Protein AF-A0A093C043-F1 (afdb_monomer_lite)

InterPro domains:
  IPR001799 Ephrin receptor-binding domain [PF00812] (1-97)
  IPR001799 Ephrin receptor-binding domain [PR01347] (8-25)
  IPR001799 Ephrin receptor-binding domain [PR01347] (33-48)
  IPR001799 Ephrin receptor-binding domain [PR01347] (71-83)
  IPR001799 Ephrin receptor-binding domain [PR01347] (84-95)
  IPR001799 Ephrin receptor-binding domain [PS51551] (1-97)
  IPR008972 Cupredoxin [G3DSA:2.60.40.420] (1-97)
  IPR008972 Cupredoxin [SSF49503] (1-97)
  IPR031328 Ephrin [PTHR11304] (2-97)
  IPR034252 Ephrin-A ectodomain [cd10425] (1-97)

Structure (mmCIF, N/CA/C/O backbone):
data_AF-A0A093C043-F1
#
_entry.id   AF-A0A093C043-F1
#
loop_
_atom_site.group_PDB
_atom_site.id
_atom_site.type_symbol
_atom_site.label_atom_id
_atom_site.label_alt_id
_atom_site.label_comp_id
_atom_site.label_asym_id
_atom_site.label_entity_id
_atom_site.label_seq_id
_atom_site.pdbx_PDB_ins_code
_atom_site.Cartn_x
_atom_site.Cartn_y
_atom_site.Cartn_z
_atom_site.occupancy
_atom_site.B_iso_or_equiv
_atom_site.auth_seq_id
_atom_site.auth_comp_id
_atom_site.auth_asym_id
_atom_site.auth_atom_id
_atom_site.pdbx_PDB_model_num
ATOM 1 N N . ARG A 1 1 ? -2.092 -14.998 -6.006 1.00 80.69 1 ARG A N 1
ATOM 2 C CA . ARG A 1 1 ? -2.952 -14.465 -4.917 1.00 80.69 1 ARG A CA 1
ATOM 3 C C . ARG A 1 1 ? -3.910 -13.414 -5.467 1.00 80.69 1 ARG A C 1
ATOM 5 O O . ARG A 1 1 ? -5.101 -13.615 -5.353 1.00 80.69 1 ARG A O 1
ATOM 12 N N . PHE A 1 2 ? -3.419 -12.406 -6.189 1.00 89.56 2 PHE A N 1
ATOM 13 C CA . PHE A 1 2 ? -4.251 -11.343 -6.772 1.00 89.56 2 PHE A CA 1
ATOM 14 C C . PHE A 1 2 ? -5.243 -11.760 -7.880 1.00 89.56 2 PHE A C 1
ATOM 16 O O . PHE A 1 2 ? -6.224 -11.063 -8.083 1.00 89.56 2 PHE A O 1
ATOM 23 N N . HIS A 1 3 ? -5.058 -12.899 -8.565 1.00 86.06 3 HIS A N 1
ATOM 24 C CA . HIS A 1 3 ? -5.914 -13.303 -9.703 1.00 86.06 3 HIS A CA 1
ATOM 25 C C . HIS A 1 3 ? -7.416 -13.419 -9.402 1.00 86.06 3 HIS A C 1
ATOM 27 O O . HIS A 1 3 ? -8.217 -13.345 -10.326 1.00 86.06 3 HIS A O 1
ATOM 33 N N . ARG A 1 4 ? -7.794 -13.657 -8.141 1.00 88.50 4 ARG A N 1
ATOM 34 C CA . ARG A 1 4 ? -9.195 -13.818 -7.729 1.00 88.50 4 ARG A CA 1
ATOM 35 C C . ARG A 1 4 ? -9.835 -12.521 -7.225 1.00 88.50 4 ARG A C 1
ATOM 37 O O . ARG A 1 4 ? -11.046 -12.494 -7.059 1.00 88.50 4 ARG A O 1
ATOM 44 N N . GLY A 1 5 ? -9.046 -11.466 -7.004 1.00 89.50 5 GLY A N 1
ATOM 45 C CA . GLY A 1 5 ? -9.536 -10.182 -6.488 1.00 89.50 5 GLY A CA 1
ATOM 46 C C . GLY A 1 5 ? -9.980 -10.197 -5.018 1.00 89.50 5 GLY A C 1
ATOM 47 O O . GLY A 1 5 ? -10.558 -9.224 -4.557 1.00 89.50 5 GLY A O 1
ATOM 48 N N . ASP A 1 6 ? -9.708 -11.273 -4.278 1.00 92.00 6 ASP A N 1
ATOM 49 C CA . ASP A 1 6 ? -10.125 -11.497 -2.886 1.00 92.00 6 ASP A CA 1
ATOM 50 C C . ASP A 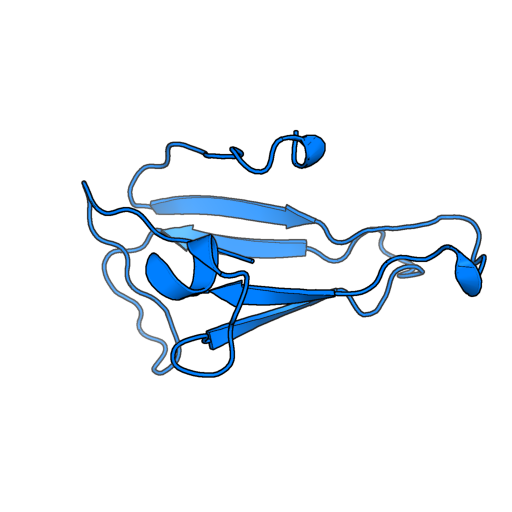1 6 ? -8.931 -11.514 -1.912 1.00 92.00 6 ASP A C 1
ATOM 52 O O . ASP A 1 6 ? -8.970 -12.156 -0.863 1.00 92.00 6 ASP A O 1
ATOM 56 N N . TYR A 1 7 ? -7.824 -10.851 -2.269 1.00 96.06 7 TYR A N 1
ATOM 57 C CA . TYR A 1 7 ? -6.627 -10.877 -1.435 1.00 96.06 7 TYR A CA 1
ATOM 58 C C . TYR A 1 7 ? -6.781 -9.972 -0.212 1.00 96.06 7 TYR A C 1
ATOM 60 O O . TYR A 1 7 ? -6.757 -8.748 -0.319 1.00 96.06 7 TYR A O 1
ATOM 68 N N . THR A 1 8 ? -6.867 -10.598 0.956 1.00 96.38 8 THR A N 1
ATOM 69 C CA . THR A 1 8 ? -6.942 -9.931 2.256 1.00 96.38 8 THR A CA 1
ATOM 70 C C . THR A 1 8 ? -5.818 -10.427 3.158 1.00 96.38 8 THR A C 1
ATOM 72 O O . THR A 1 8 ? -5.378 -11.576 3.059 1.00 96.38 8 THR A O 1
ATOM 75 N N . VAL A 1 9 ? -5.341 -9.550 4.037 1.00 96.75 9 VAL A N 1
ATOM 76 C CA . VAL A 1 9 ? -4.380 -9.876 5.093 1.00 96.75 9 VAL A CA 1
ATOM 77 C C . VAL A 1 9 ? -4.918 -9.362 6.423 1.00 96.75 9 VAL A C 1
ATOM 79 O O . VA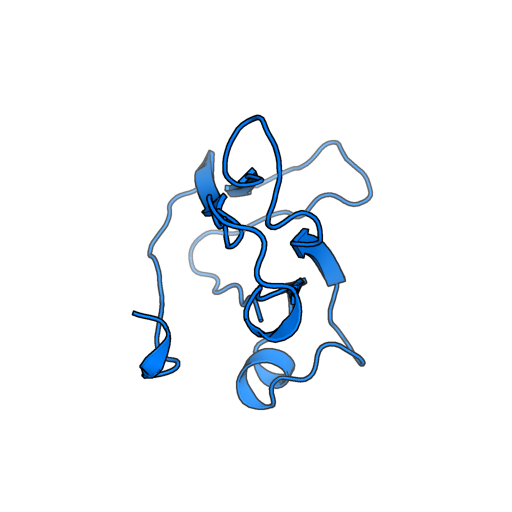L A 1 9 ? -5.421 -8.244 6.497 1.00 96.75 9 VAL A O 1
ATOM 82 N N . GLU A 1 10 ? -4.822 -10.180 7.466 1.00 97.50 10 GLU A N 1
ATOM 83 C CA . GLU A 1 10 ? -5.127 -9.763 8.834 1.00 97.50 10 GLU A CA 1
ATOM 84 C C . GLU A 1 10 ? -3.860 -9.203 9.481 1.00 97.50 10 GLU A C 1
ATOM 86 O O . GLU A 1 10 ? -2.790 -9.808 9.396 1.00 97.50 10 GLU A O 1
ATOM 91 N N . VAL A 1 11 ? -3.980 -8.035 10.109 1.00 97.75 11 VAL A N 1
ATOM 92 C CA . VAL A 1 11 ? -2.870 -7.307 10.734 1.00 97.75 11 VAL A CA 1
ATOM 93 C C . VAL A 1 11 ? -3.304 -6.735 12.077 1.00 97.75 11 VAL A C 1
ATOM 95 O O . VAL A 1 11 ? -4.485 -6.461 12.307 1.00 97.75 11 VAL A O 1
ATOM 98 N N . SER A 1 12 ? -2.338 -6.525 12.962 1.00 98.19 12 SER A N 1
ATOM 99 C CA . SER A 1 12 ? -2.518 -5.854 14.246 1.00 98.19 12 SER A CA 1
ATOM 100 C C . SER A 1 12 ? -1.983 -4.424 14.214 1.00 98.19 12 SER A C 1
ATOM 102 O O . SER A 1 12 ? -1.193 -4.028 13.356 1.00 98.19 12 SER A O 1
ATOM 104 N N . ILE A 1 13 ? -2.391 -3.619 15.195 1.00 98.06 13 ILE A N 1
ATOM 105 C CA . ILE A 1 13 ? -1.787 -2.302 15.398 1.00 98.06 13 ILE A CA 1
ATOM 106 C C . ILE A 1 13 ? -0.289 -2.463 15.689 1.00 98.06 13 ILE A C 1
ATOM 108 O O . ILE A 1 13 ? 0.106 -3.271 16.524 1.00 98.06 13 ILE A O 1
ATOM 112 N N . ASN A 1 14 ? 0.514 -1.612 15.054 1.00 96.75 14 ASN A N 1
ATOM 113 C CA . ASN A 1 14 ? 1.976 -1.587 14.991 1.00 96.75 14 ASN A CA 1
ATOM 114 C C . ASN A 1 14 ? 2.631 -2.608 14.057 1.00 96.75 14 ASN A C 1
ATOM 116 O O . ASN A 1 14 ? 3.854 -2.544 13.909 1.00 96.75 14 ASN A O 1
ATOM 120 N N . ASP A 1 15 ? 1.857 -3.460 13.383 1.00 98.31 15 ASP A N 1
ATOM 121 C CA . ASP A 1 15 ? 2.393 -4.297 12.312 1.00 98.31 15 ASP A CA 1
ATOM 122 C C . ASP A 1 15 ? 2.789 -3.454 11.094 1.00 98.31 15 ASP A C 1
ATOM 124 O O . ASP A 1 15 ? 2.410 -2.283 10.944 1.00 98.31 15 ASP A O 1
ATOM 128 N N . TYR A 1 16 ? 3.559 -4.089 10.213 1.00 97.94 16 TYR A N 1
ATOM 129 C CA . TYR A 1 16 ? 4.010 -3.526 8.952 1.00 97.94 16 TYR A CA 1
ATOM 130 C C . TYR A 1 16 ? 3.528 -4.383 7.784 1.00 97.94 16 TYR A C 1
ATOM 132 O O . TYR A 1 16 ? 3.678 -5.605 7.799 1.00 97.94 16 TYR A O 1
ATOM 140 N N . LEU A 1 17 ? 3.005 -3.728 6.749 1.00 97.94 17 LEU A N 1
ATOM 141 C CA . LEU A 1 17 ? 2.766 -4.322 5.439 1.00 97.94 17 LEU A CA 1
ATOM 142 C C . LEU A 1 17 ? 3.820 -3.802 4.463 1.00 97.94 17 LEU A C 1
ATOM 144 O O . LEU A 1 17 ? 3.828 -2.621 4.117 1.00 97.94 17 LEU A O 1
ATOM 148 N N . ASP A 1 18 ? 4.681 -4.706 4.004 1.00 97.88 18 ASP A N 1
ATOM 149 C CA . ASP A 1 18 ? 5.652 -4.436 2.949 1.00 97.88 18 ASP A CA 1
ATOM 150 C C . ASP A 1 18 ? 5.071 -4.843 1.588 1.00 97.88 18 ASP A C 1
ATOM 152 O O . ASP A 1 18 ? 4.755 -6.010 1.346 1.00 97.88 18 ASP A O 1
ATOM 156 N N . ILE A 1 19 ? 4.949 -3.873 0.684 1.00 97.62 19 ILE A N 1
ATOM 157 C CA . ILE A 1 19 ? 4.512 -4.058 -0.701 1.00 97.62 19 ILE A CA 1
ATOM 158 C C . ILE A 1 19 ? 5.729 -3.894 -1.605 1.00 97.62 19 ILE A C 1
ATOM 160 O O . ILE A 1 19 ? 6.344 -2.827 -1.662 1.00 97.62 19 ILE A O 1
ATOM 164 N N . TYR A 1 20 ? 6.060 -4.958 -2.330 1.00 97.81 20 TYR A N 1
ATOM 165 C CA . TYR A 1 20 ? 7.144 -4.972 -3.303 1.00 97.81 20 TYR A CA 1
ATOM 166 C C . TYR A 1 20 ? 6.589 -4.738 -4.705 1.00 97.81 20 TYR A C 1
ATOM 168 O O . TYR A 1 20 ? 5.668 -5.430 -5.138 1.00 97.81 20 TYR A O 1
ATOM 176 N N . CYS A 1 21 ? 7.156 -3.765 -5.411 1.00 97.50 21 CYS A N 1
ATOM 177 C CA . CYS A 1 21 ? 6.839 -3.506 -6.808 1.00 97.50 21 CYS A CA 1
ATOM 178 C C . CYS A 1 21 ? 7.376 -4.626 -7.720 1.00 97.50 21 CYS A C 1
ATOM 180 O O . CYS A 1 21 ? 8.383 -5.254 -7.375 1.00 97.50 21 CYS A O 1
ATOM 182 N N . PRO A 1 22 ? 6.776 -4.838 -8.907 1.00 96.44 22 PRO A N 1
ATOM 183 C CA . PRO A 1 22 ? 7.321 -5.722 -9.929 1.00 96.44 22 PRO A CA 1
ATOM 184 C C . PRO A 1 22 ? 8.764 -5.345 -10.263 1.00 96.44 22 PRO A C 1
ATOM 186 O O . PRO A 1 22 ? 9.082 -4.165 -10.432 1.00 96.44 22 PRO A O 1
ATOM 189 N N . HIS A 1 23 ? 9.628 -6.351 -10.352 1.00 95.69 23 HIS A N 1
ATOM 190 C CA . HIS A 1 23 ? 11.031 -6.186 -10.696 1.00 95.69 23 HIS A CA 1
ATOM 191 C C . HIS A 1 23 ? 11.444 -7.236 -11.718 1.00 95.69 23 HIS A C 1
ATOM 193 O O . HIS A 1 23 ? 11.057 -8.400 -11.605 1.00 95.69 23 HIS A O 1
ATOM 199 N N . TYR A 1 24 ? 12.213 -6.803 -12.710 1.00 93.81 24 TYR A N 1
ATOM 200 C CA . TYR A 1 24 ? 12.623 -7.619 -13.841 1.00 93.81 24 TYR A CA 1
ATOM 201 C C . TYR A 1 24 ? 14.130 -7.460 -14.034 1.00 93.81 24 TYR A C 1
ATOM 203 O O . TYR A 1 24 ? 14.627 -6.340 -14.128 1.00 93.81 24 TYR A O 1
ATOM 211 N N . GLU A 1 25 ? 14.844 -8.584 -14.093 1.00 87.25 25 GLU A N 1
ATOM 212 C CA . GLU A 1 25 ? 16.298 -8.609 -14.308 1.00 87.25 25 GLU A CA 1
ATOM 213 C C . GLU A 1 25 ? 16.660 -8.222 -15.749 1.00 87.25 25 GLU A C 1
ATOM 215 O O . GLU A 1 25 ? 17.652 -7.537 -15.990 1.00 87.25 25 GLU A O 1
ATOM 220 N N . GLU A 1 26 ? 15.818 -8.617 -16.708 1.00 85.00 26 GLU A N 1
ATOM 221 C CA . GLU A 1 26 ? 15.966 -8.276 -18.118 1.00 85.00 26 GLU A CA 1
ATOM 222 C C . GLU A 1 26 ? 14.940 -7.204 -18.518 1.00 85.00 26 GLU A C 1
ATOM 224 O O . GLU A 1 26 ? 13.727 -7.454 -18.474 1.00 85.00 26 GLU A O 1
ATOM 229 N N . PRO A 1 27 ? 15.384 -6.005 -18.934 1.00 76.12 27 PRO A N 1
ATOM 230 C CA . PRO A 1 27 ? 14.478 -4.937 -19.316 1.00 76.12 27 PRO A CA 1
ATOM 231 C C . PRO A 1 27 ? 13.840 -5.254 -20.671 1.00 76.12 27 PRO A C 1
ATOM 233 O O . PRO A 1 27 ? 14.405 -4.988 -21.730 1.00 76.12 27 PRO A O 1
ATOM 236 N N . LEU A 1 28 ? 12.624 -5.798 -20.632 1.00 83.56 28 LEU A N 1
ATOM 237 C CA . LEU A 1 28 ? 11.742 -5.970 -21.788 1.00 83.56 28 LEU A CA 1
ATOM 238 C C . LEU A 1 28 ? 10.610 -4.930 -21.698 1.00 83.56 28 LEU A C 1
ATOM 240 O O . LEU A 1 28 ? 9.603 -5.199 -21.038 1.00 83.56 28 LEU A O 1
ATOM 244 N N . PRO A 1 29 ? 10.745 -3.732 -22.311 1.00 76.94 29 PRO A N 1
ATOM 245 C CA . PRO A 1 29 ? 9.888 -2.572 -22.038 1.00 76.94 29 PRO A CA 1
ATOM 246 C C . PRO A 1 29 ? 8.384 -2.837 -22.113 1.00 76.94 29 PRO A C 1
ATOM 248 O O . PRO A 1 29 ? 7.645 -2.345 -21.263 1.00 76.94 29 PRO A O 1
ATOM 251 N N . GLU A 1 30 ? 7.949 -3.650 -23.074 1.00 81.31 30 GLU A N 1
ATOM 252 C CA . GLU A 1 30 ? 6.534 -3.963 -23.315 1.00 81.31 30 GLU A CA 1
ATOM 253 C C . GLU A 1 30 ? 5.922 -4.939 -22.300 1.00 81.31 30 GLU A C 1
ATOM 255 O O . GLU A 1 30 ? 4.705 -5.090 -22.250 1.00 81.31 30 GLU A O 1
ATOM 260 N N . ARG A 1 31 ? 6.746 -5.615 -21.492 1.00 86.19 31 ARG A N 1
ATOM 261 C CA . ARG A 1 31 ? 6.305 -6.630 -20.518 1.00 86.19 31 ARG A CA 1
ATOM 262 C C . ARG A 1 31 ? 6.483 -6.198 -19.066 1.00 86.19 31 ARG A C 1
ATOM 264 O O . ARG A 1 31 ? 6.066 -6.919 -18.166 1.00 86.19 31 ARG A O 1
ATOM 271 N N . MET A 1 32 ? 7.118 -5.051 -18.836 1.00 93.12 32 MET A N 1
ATOM 272 C CA . MET A 1 32 ? 7.392 -4.560 -17.491 1.00 93.12 32 MET A CA 1
ATOM 273 C C . MET A 1 32 ? 6.185 -3.817 -16.926 1.00 93.12 32 MET A C 1
ATOM 275 O O . MET A 1 32 ? 5.870 -2.698 -17.345 1.00 93.12 32 MET A O 1
ATOM 279 N N . GLU A 1 33 ? 5.544 -4.433 -15.941 1.00 94.50 33 GLU A N 1
ATOM 280 C CA . GLU A 1 33 ? 4.398 -3.859 -15.250 1.00 94.50 33 GLU A CA 1
ATOM 281 C C . GLU A 1 33 ? 4.792 -2.616 -14.446 1.00 94.50 33 GLU A C 1
ATOM 283 O O . GLU A 1 33 ? 5.842 -2.554 -13.800 1.00 94.50 33 GLU A O 1
ATOM 288 N N . ARG A 1 34 ? 3.921 -1.606 -14.497 1.00 95.50 34 ARG A N 1
ATOM 289 C CA . ARG A 1 34 ? 4.020 -0.365 -13.726 1.00 95.50 34 ARG A CA 1
ATOM 290 C C . ARG A 1 34 ? 2.631 0.001 -13.239 1.00 95.50 34 ARG A C 1
ATOM 292 O O . ARG A 1 34 ? 1.674 -0.085 -14.005 1.00 95.50 34 ARG A O 1
ATOM 299 N N . TYR A 1 35 ? 2.529 0.435 -11.992 1.00 96.94 35 TYR A N 1
ATOM 300 C CA . TYR A 1 35 ? 1.259 0.865 -11.413 1.00 96.94 35 TYR A CA 1
ATOM 301 C C . TYR A 1 35 ? 1.464 1.922 -10.331 1.00 96.94 35 TYR A C 1
ATOM 303 O O . TYR A 1 35 ? 2.560 2.102 -9.793 1.00 96.94 35 TYR A O 1
ATOM 311 N N . VAL A 1 36 ? 0.384 2.629 -10.016 1.00 98.00 36 VAL A N 1
ATOM 312 C CA . VAL A 1 36 ? 0.299 3.547 -8.880 1.00 98.00 36 VAL A CA 1
ATOM 313 C C . VAL A 1 36 ? -0.633 2.907 -7.864 1.00 98.00 36 VAL A C 1
ATOM 315 O O . VAL A 1 36 ? -1.734 2.512 -8.223 1.00 98.00 36 VAL A O 1
ATOM 318 N N . LEU A 1 37 ? -0.174 2.788 -6.622 1.00 97.81 37 LEU A N 1
ATOM 319 C CA . LEU A 1 37 ? -0.945 2.212 -5.528 1.00 97.81 37 LEU A CA 1
ATOM 320 C C . LEU A 1 37 ? -1.811 3.298 -4.892 1.00 97.81 37 LEU A C 1
ATOM 322 O O . LEU A 1 37 ? -1.285 4.334 -4.453 1.00 97.81 37 LEU A O 1
ATOM 326 N N . TYR A 1 38 ? -3.109 3.039 -4.781 1.00 97.62 38 TYR A N 1
ATOM 327 C CA . TYR A 1 38 ? -4.055 3.930 -4.122 1.00 97.62 38 TYR A CA 1
ATOM 328 C C . TYR A 1 38 ? -4.675 3.258 -2.906 1.00 97.62 38 TYR A C 1
ATOM 330 O O . TYR A 1 38 ? -5.012 2.082 -2.932 1.00 9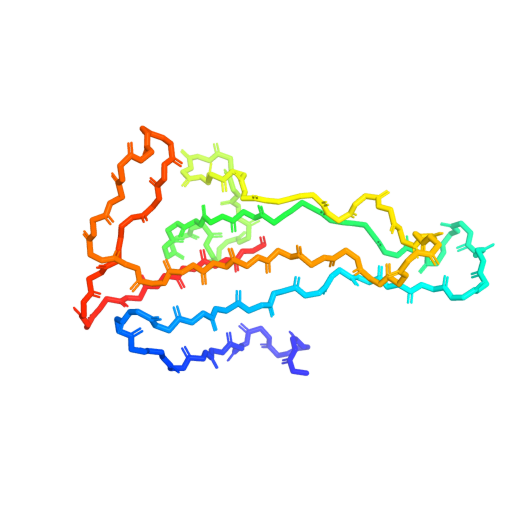7.62 38 TYR A O 1
ATOM 338 N N . MET A 1 39 ? -4.875 4.033 -1.847 1.00 97.06 39 MET A N 1
ATOM 339 C CA . MET A 1 39 ? -5.766 3.663 -0.755 1.00 97.06 39 MET A CA 1
ATOM 340 C C . MET A 1 39 ? -7.136 4.270 -1.033 1.00 97.06 39 MET A C 1
ATOM 342 O O . MET A 1 39 ? -7.235 5.474 -1.285 1.00 97.06 39 MET A O 1
ATOM 346 N N . VAL A 1 40 ? -8.177 3.445 -1.006 1.00 97.06 40 VAL A N 1
ATOM 347 C CA . VAL A 1 40 ? -9.552 3.814 -1.369 1.00 97.06 40 VAL A CA 1
ATOM 348 C C . VAL A 1 40 ? -10.534 3.387 -0.278 1.00 97.06 40 VAL A C 1
ATOM 350 O O . VAL A 1 40 ? -10.199 2.640 0.642 1.00 97.06 40 VAL A O 1
ATOM 353 N N . ASN A 1 41 ? -11.769 3.878 -0.363 1.00 95.56 41 ASN A N 1
ATOM 354 C CA . ASN A 1 41 ? -12.873 3.342 0.427 1.00 95.56 41 ASN A CA 1
ATOM 355 C C . ASN A 1 41 ? -13.433 2.056 -0.212 1.00 95.56 41 ASN A C 1
ATOM 357 O O . ASN A 1 41 ? -13.076 1.696 -1.332 1.00 95.56 41 ASN A O 1
ATOM 361 N N . TYR A 1 42 ? -14.359 1.399 0.490 1.00 95.31 42 TYR A N 1
ATOM 362 C CA . TYR A 1 42 ? -15.013 0.171 0.024 1.00 95.31 42 TYR A CA 1
ATOM 363 C C . TYR A 1 42 ? -15.617 0.294 -1.388 1.00 95.31 42 TYR A C 1
ATOM 365 O O . TYR A 1 42 ? -15.400 -0.573 -2.228 1.00 95.31 42 TYR A O 1
ATOM 373 N N . GLU A 1 43 ? -16.333 1.387 -1.672 1.00 95.56 43 GLU A N 1
ATOM 374 C CA . GLU A 1 43 ? -16.937 1.629 -2.990 1.00 95.56 43 GLU A CA 1
ATOM 375 C C . GLU A 1 43 ? -15.875 1.718 -4.095 1.00 95.56 43 GLU A C 1
ATOM 377 O O . GLU A 1 43 ? -15.994 1.030 -5.106 1.00 95.56 43 GLU A O 1
ATOM 382 N N . GLY A 1 44 ? -14.801 2.487 -3.872 1.00 96.38 44 GLY A N 1
ATOM 383 C CA . GLY A 1 44 ? -13.696 2.605 -4.823 1.00 96.38 44 GLY A CA 1
ATOM 384 C C . GLY A 1 44 ? -12.957 1.287 -5.054 1.00 96.38 44 GLY A C 1
ATOM 385 O O . GLY A 1 44 ? -12.527 1.021 -6.173 1.00 96.38 44 GLY A O 1
ATOM 386 N N . HIS A 1 45 ? -12.858 0.430 -4.033 1.00 96.00 45 HIS A N 1
ATOM 387 C CA . HIS A 1 45 ? -12.313 -0.920 -4.184 1.00 96.00 45 HIS A CA 1
ATOM 388 C C . HIS A 1 45 ? -13.229 -1.811 -5.033 1.00 96.00 45 HIS A C 1
ATOM 390 O O . HIS A 1 45 ? -12.763 -2.465 -5.960 1.00 96.00 45 HIS A O 1
ATOM 396 N N . ALA A 1 46 ? -14.539 -1.798 -4.768 1.00 95.00 46 ALA A N 1
ATOM 397 C CA . ALA A 1 46 ? -15.510 -2.601 -5.511 1.00 95.00 46 ALA A CA 1
ATOM 398 C C . ALA A 1 46 ? -15.626 -2.197 -6.994 1.00 95.00 46 ALA A C 1
ATOM 400 O O . ALA A 1 46 ? -15.8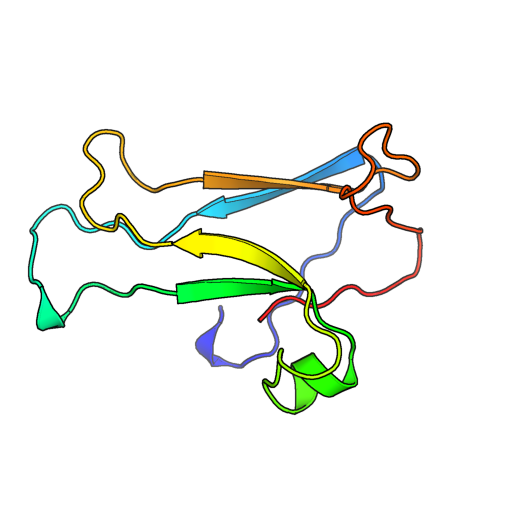99 -3.048 -7.840 1.00 95.00 46 ALA A O 1
ATOM 401 N N . SER A 1 47 ? -15.419 -0.916 -7.316 1.00 95.25 47 SER A N 1
ATOM 402 C CA . SER A 1 47 ? -15.494 -0.394 -8.687 1.00 95.25 47 SER A CA 1
ATOM 403 C C . SER A 1 47 ? -14.137 -0.218 -9.376 1.00 95.25 47 SER A C 1
ATOM 405 O O . SER A 1 47 ? -14.107 0.248 -10.515 1.00 95.25 47 SER A O 1
ATOM 407 N N . CYS A 1 48 ? -13.025 -0.511 -8.693 1.00 95.44 48 CYS A N 1
ATOM 408 C CA . CYS A 1 48 ? -11.667 -0.167 -9.128 1.00 95.44 48 CYS A CA 1
ATOM 409 C C . CYS A 1 48 ? -11.508 1.320 -9.527 1.00 95.44 48 CYS A C 1
ATOM 411 O O . CYS A 1 48 ? -10.897 1.633 -10.551 1.00 95.44 48 CYS A O 1
ATOM 413 N N . ASP A 1 49 ? -12.068 2.252 -8.742 1.00 96.31 49 ASP A N 1
ATOM 414 C CA . ASP A 1 49 ? -12.000 3.698 -9.011 1.00 96.31 49 ASP A CA 1
ATOM 415 C C . ASP A 1 49 ? -11.359 4.476 -7.852 1.00 96.31 49 ASP A C 1
ATOM 417 O O . ASP A 1 49 ? -11.895 4.558 -6.746 1.00 96.31 49 ASP A O 1
ATOM 421 N N . HIS A 1 50 ? -10.222 5.118 -8.128 1.00 95.62 50 HIS A N 1
ATOM 422 C CA . HIS A 1 50 ? -9.498 5.952 -7.167 1.00 95.62 50 HIS A CA 1
ATOM 423 C 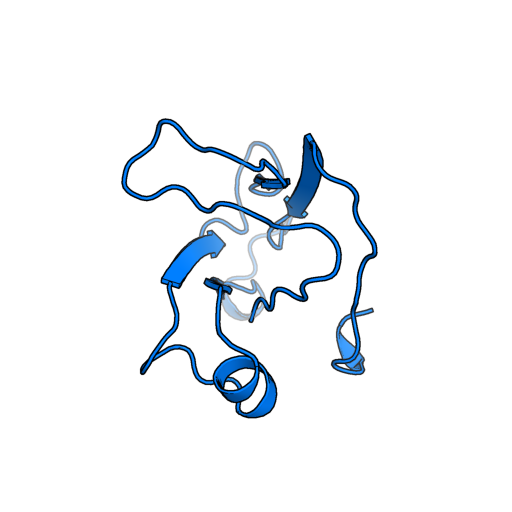C . HIS A 1 50 ? -9.829 7.455 -7.267 1.00 95.62 50 HIS A C 1
ATOM 425 O O . HIS A 1 50 ? -9.308 8.250 -6.484 1.00 95.62 50 HIS A O 1
ATOM 431 N N . ARG A 1 51 ? -10.634 7.903 -8.239 1.00 91.50 51 ARG A N 1
ATOM 432 C CA . ARG A 1 51 ? -10.740 9.336 -8.589 1.00 91.50 51 ARG A CA 1
ATOM 433 C C . ARG A 1 51 ? -11.542 10.159 -7.591 1.00 91.50 51 ARG A C 1
ATOM 435 O O . ARG A 1 51 ? -11.220 11.323 -7.383 1.00 91.50 51 ARG A O 1
ATOM 442 N N . GLN A 1 52 ? -12.583 9.584 -6.989 1.00 81.75 52 GLN A N 1
ATOM 443 C CA . GLN A 1 52 ? -13.464 10.344 -6.097 1.00 81.75 52 GLN A CA 1
ATOM 444 C C . GLN A 1 52 ? -12.950 10.425 -4.657 1.00 81.75 52 GLN A C 1
ATOM 446 O O . GLN A 1 52 ? -13.134 11.448 -4.001 1.00 81.75 52 GLN A O 1
ATOM 451 N N . ARG A 1 53 ? -12.350 9.343 -4.142 1.00 81.94 53 ARG A N 1
ATOM 452 C CA . ARG A 1 53 ? -11.946 9.218 -2.726 1.00 81.94 53 ARG A CA 1
ATOM 453 C C . ARG A 1 53 ? -10.655 8.417 -2.522 1.00 81.94 53 ARG A C 1
ATOM 455 O O . ARG A 1 53 ? -10.443 7.862 -1.448 1.00 81.94 53 ARG A O 1
ATOM 462 N N . GLY A 1 54 ? -9.818 8.321 -3.553 1.00 89.38 54 GLY A N 1
ATOM 463 C CA . GLY A 1 54 ? -8.540 7.627 -3.477 1.00 89.38 54 GLY A CA 1
ATOM 464 C C . GLY A 1 54 ? -7.394 8.554 -3.097 1.00 89.38 54 GLY A C 1
ATOM 465 O O . GLY A 1 54 ? -7.284 9.676 -3.591 1.00 89.38 54 GLY A O 1
ATOM 466 N N . PHE A 1 55 ? -6.494 8.049 -2.262 1.00 94.81 55 PHE A N 1
ATOM 467 C CA . PHE A 1 55 ? -5.235 8.701 -1.935 1.00 94.81 55 PHE A CA 1
ATOM 468 C C . PHE A 1 55 ? -4.090 7.903 -2.532 1.00 94.81 55 PHE A C 1
ATOM 470 O O . PHE A 1 55 ? -3.925 6.719 -2.246 1.00 94.81 55 PHE A O 1
ATOM 477 N N . LYS A 1 56 ? -3.270 8.558 -3.350 1.00 95.69 56 LYS A N 1
ATOM 478 C CA . LYS A 1 56 ? -2.050 7.955 -3.881 1.00 95.69 56 LYS A CA 1
ATOM 479 C C . LYS A 1 56 ? -1.098 7.630 -2.726 1.00 95.69 56 LYS A C 1
ATOM 481 O O . LYS A 1 56 ? -0.707 8.529 -1.982 1.00 95.69 56 LYS A O 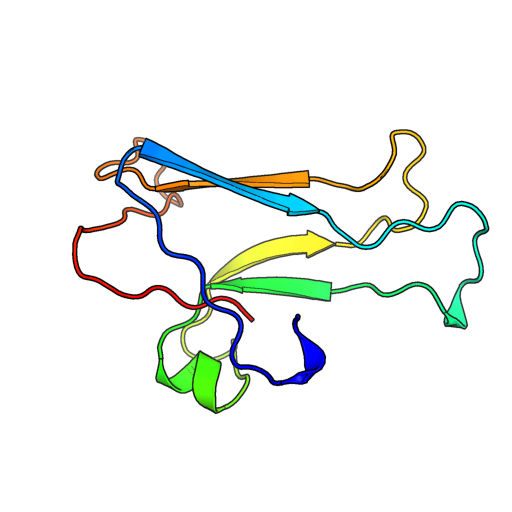1
ATOM 486 N N . ARG A 1 57 ? -0.720 6.359 -2.588 1.00 95.75 57 ARG A N 1
ATOM 487 C CA . ARG A 1 57 ? 0.202 5.874 -1.547 1.00 95.75 57 ARG A CA 1
ATOM 488 C C . ARG A 1 57 ? 1.612 5.679 -2.079 1.00 95.75 57 ARG A C 1
ATOM 490 O O . ARG A 1 57 ? 2.567 6.053 -1.406 1.00 95.75 57 ARG A O 1
ATOM 497 N N . TRP A 1 58 ? 1.743 5.127 -3.285 1.00 97.38 58 TRP A N 1
ATOM 498 C CA . TRP A 1 58 ? 3.047 4.782 -3.850 1.00 97.38 58 TRP A CA 1
ATOM 499 C C . TRP A 1 58 ? 3.035 4.707 -5.379 1.00 97.38 58 TRP A C 1
ATOM 501 O O . TRP A 1 58 ? 1.981 4.530 -5.982 1.00 97.38 58 TRP A O 1
ATOM 511 N N . GLU A 1 59 ? 4.206 4.806 -6.013 1.00 97.94 59 GLU A N 1
ATOM 512 C CA . GLU A 1 59 ? 4.379 4.540 -7.447 1.00 97.94 59 GLU A CA 1
ATOM 513 C C . GLU A 1 59 ? 5.398 3.428 -7.679 1.00 97.94 59 GLU A C 1
ATOM 515 O O . GLU A 1 59 ? 6.575 3.557 -7.340 1.00 97.94 59 GLU A O 1
ATOM 520 N N . CYS A 1 60 ? 4.960 2.364 -8.342 1.00 97.44 60 CYS A N 1
ATOM 521 C CA . CYS A 1 60 ? 5.823 1.327 -8.884 1.00 97.44 60 CYS A CA 1
ATOM 522 C C . CYS A 1 60 ? 6.227 1.702 -10.314 1.00 97.44 60 CYS A C 1
ATOM 524 O O . CYS A 1 60 ? 5.652 1.220 -11.288 1.00 97.44 60 CYS A O 1
ATOM 526 N N . ASN A 1 61 ? 7.200 2.611 -10.433 1.00 95.81 61 ASN A N 1
ATOM 527 C CA . ASN A 1 61 ? 7.627 3.200 -11.710 1.00 95.81 61 ASN A CA 1
ATOM 528 C C . ASN A 1 61 ? 9.055 2.812 -12.155 1.00 95.81 61 ASN A C 1
ATOM 530 O O . ASN A 1 61 ? 9.451 3.176 -13.263 1.00 95.81 61 ASN A O 1
ATOM 534 N N . ARG A 1 62 ? 9.807 2.049 -11.343 1.00 95.06 62 ARG A N 1
ATOM 535 C CA . ARG A 1 62 ? 11.171 1.565 -11.659 1.00 95.06 62 ARG A CA 1
ATOM 536 C C . ARG A 1 62 ? 11.270 0.031 -11.620 1.00 95.06 62 ARG A C 1
ATOM 538 O O . ARG A 1 62 ? 11.793 -0.513 -10.646 1.00 95.06 62 ARG A O 1
ATOM 545 N N . PRO A 1 63 ? 10.756 -0.669 -12.644 1.00 95.06 63 PRO A N 1
ATOM 546 C CA . PRO A 1 63 ? 10.813 -2.132 -12.721 1.00 95.06 63 PRO A CA 1
ATOM 547 C C . PRO A 1 63 ? 12.236 -2.692 -12.897 1.00 95.06 63 PRO A C 1
ATOM 549 O O . PRO A 1 63 ? 12.496 -3.834 -12.539 1.00 95.06 63 PRO A O 1
ATOM 552 N N . ASP A 1 64 ? 13.170 -1.881 -13.382 1.00 93.56 64 ASP A N 1
ATOM 553 C CA . ASP A 1 64 ? 14.579 -2.187 -13.662 1.00 93.56 64 ASP A CA 1
ATOM 554 C C . ASP A 1 64 ? 15.536 -1.626 -12.589 1.00 93.56 64 ASP A C 1
ATOM 556 O O . ASP A 1 64 ? 16.722 -1.411 -12.831 1.00 93.56 64 ASP A O 1
ATOM 560 N N . SER A 1 65 ? 15.018 -1.344 -11.388 1.00 93.62 65 SER A N 1
ATOM 561 C CA . SER A 1 65 ? 15.801 -0.796 -10.275 1.00 93.62 65 SER A CA 1
ATOM 562 C C . SER A 1 65 ? 17.044 -1.658 -9.967 1.00 93.62 65 SER A C 1
ATOM 564 O O . SER A 1 65 ? 16.901 -2.847 -9.691 1.00 93.62 65 SER A O 1
ATOM 566 N N . PRO A 1 66 ? 18.263 -1.079 -9.915 1.00 91.75 66 PRO A N 1
ATOM 567 C CA . PRO A 1 66 ? 19.501 -1.846 -9.727 1.00 91.75 66 PRO A CA 1
ATOM 568 C C . PRO A 1 66 ? 19.630 -2.464 -8.328 1.00 91.75 66 PRO A C 1
ATOM 570 O O . PRO A 1 66 ? 20.416 -3.381 -8.125 1.00 91.75 66 PRO A O 1
ATOM 573 N N . ASN A 1 67 ? 18.856 -1.967 -7.359 1.00 93.44 67 ASN A N 1
ATOM 574 C CA . ASN A 1 67 ? 18.873 -2.432 -5.972 1.00 93.44 67 ASN A CA 1
ATOM 575 C C . ASN A 1 67 ? 17.724 -3.413 -5.676 1.00 93.44 67 ASN A C 1
ATOM 577 O O . ASN A 1 67 ? 17.288 -3.527 -4.530 1.00 93.44 67 ASN A O 1
ATOM 581 N N . GLY A 1 68 ? 17.204 -4.084 -6.707 1.00 94.31 68 GLY A N 1
ATOM 582 C CA . GLY A 1 68 ? 16.043 -4.961 -6.601 1.00 94.31 68 GLY A CA 1
ATOM 583 C C . GLY A 1 68 ? 14.709 -4.198 -6.575 1.00 94.31 68 GLY A C 1
ATOM 584 O O . GLY A 1 68 ? 14.666 -3.001 -6.898 1.00 94.31 68 GLY A O 1
ATOM 585 N N . PRO A 1 69 ? 13.605 -4.872 -6.198 1.00 97.00 69 PRO A N 1
ATOM 586 C CA . PRO A 1 69 ? 12.268 -4.290 -6.219 1.00 97.00 69 PRO A CA 1
ATOM 587 C C . PRO A 1 69 ? 12.150 -3.087 -5.286 1.00 97.00 69 PRO A C 1
ATOM 589 O O . PRO A 1 69 ? 12.590 -3.118 -4.134 1.00 97.00 69 PRO A O 1
ATOM 592 N N . LEU A 1 70 ? 11.478 -2.036 -5.762 1.00 97.06 70 LEU A N 1
ATOM 593 C CA . LEU A 1 70 ? 11.058 -0.945 -4.887 1.00 97.06 70 LEU A CA 1
ATOM 594 C C . LEU A 1 70 ? 10.128 -1.495 -3.800 1.00 97.06 70 LEU A C 1
ATOM 596 O O . LEU A 1 70 ? 9.232 -2.288 -4.091 1.00 97.06 70 LEU A O 1
ATOM 600 N N . LYS A 1 71 ? 10.322 -1.038 -2.562 1.00 97.50 71 LYS A N 1
ATOM 601 C CA . LYS A 1 71 ? 9.532 -1.452 -1.402 1.00 97.50 71 LYS A CA 1
ATOM 602 C C . LYS A 1 71 ? 8.806 -0.260 -0.791 1.00 97.50 71 LYS A C 1
ATOM 604 O O . LYS A 1 71 ? 9.443 0.728 -0.429 1.00 97.50 71 LYS A O 1
ATOM 609 N N . PHE A 1 72 ? 7.495 -0.385 -0.644 1.00 97.06 72 PHE A N 1
ATOM 610 C CA . PHE A 1 72 ? 6.666 0.498 0.167 1.00 97.06 72 PHE A CA 1
ATOM 611 C C . PHE A 1 72 ? 6.316 -0.206 1.477 1.00 97.06 72 PHE A C 1
ATOM 613 O O . PHE A 1 72 ? 5.946 -1.375 1.456 1.00 97.06 72 PHE A O 1
ATOM 620 N N . SER A 1 73 ? 6.422 0.499 2.600 1.00 97.06 73 SER A N 1
ATOM 621 C CA . SER A 1 73 ? 6.102 -0.038 3.924 1.00 97.06 73 SER A CA 1
ATOM 622 C C . SER A 1 73 ? 4.996 0.796 4.557 1.00 97.06 73 SER A C 1
ATOM 624 O O . SER A 1 73 ? 5.185 1.988 4.804 1.00 97.06 73 SER A O 1
ATOM 626 N N . GLU A 1 74 ? 3.863 0.167 4.852 1.00 96.88 74 GLU A N 1
ATOM 627 C CA . GLU A 1 74 ? 2.766 0.770 5.608 1.00 96.88 74 GLU A CA 1
ATOM 628 C C . GLU A 1 74 ? 2.825 0.283 7.054 1.00 96.88 74 GLU A C 1
ATOM 630 O O . GLU A 1 74 ? 2.880 -0.921 7.300 1.00 96.88 74 GLU A O 1
ATOM 635 N N . LYS A 1 75 ? 2.800 1.210 8.014 1.00 97.12 75 LYS A N 1
ATOM 636 C CA . LYS A 1 75 ? 2.709 0.875 9.438 1.00 97.12 75 LYS A CA 1
ATOM 637 C C . LYS A 1 75 ? 1.288 1.110 9.929 1.00 97.12 75 LYS A C 1
ATOM 639 O O . LYS A 1 75 ? 0.802 2.241 9.877 1.00 97.12 75 LYS A O 1
ATOM 644 N N . PHE A 1 76 ? 0.675 0.092 10.522 1.00 97.69 76 PHE A N 1
ATOM 645 C CA . PHE A 1 76 ? -0.675 0.182 11.082 1.00 97.69 76 PHE A CA 1
ATOM 646 C C . PHE A 1 76 ? -0.669 0.859 12.455 1.00 97.69 76 PHE A C 1
ATOM 648 O O . PHE A 1 76 ? -0.817 0.219 13.490 1.00 97.69 76 PHE A O 1
ATOM 655 N N . GLN A 1 77 ? -0.444 2.168 12.494 1.00 97.38 77 GLN A N 1
ATOM 656 C CA . GLN A 1 77 ? -0.365 2.946 13.735 1.00 97.38 77 GLN A CA 1
ATOM 657 C C . GLN A 1 77 ? -1.673 3.682 14.054 1.00 97.38 77 GLN A C 1
ATOM 659 O O . GLN A 1 77 ? -2.360 4.154 13.153 1.00 97.38 77 GLN A O 1
ATOM 664 N N . LEU A 1 78 ? -1.985 3.825 15.347 1.00 97.25 78 LEU A N 1
ATOM 665 C CA . LEU A 1 78 ? -3.158 4.579 15.820 1.00 97.25 78 LEU A CA 1
ATOM 666 C C . LEU A 1 78 ? -3.030 6.088 15.592 1.00 97.25 78 LEU A C 1
ATOM 668 O O . LEU A 1 78 ? -4.039 6.764 15.445 1.00 97.25 78 LEU A O 1
ATOM 672 N N . PHE A 1 79 ? -1.798 6.599 15.616 1.00 95.44 79 PHE A N 1
ATOM 673 C CA . PHE A 1 79 ? -1.494 8.019 15.519 1.00 95.44 79 PHE A CA 1
ATOM 674 C C . PHE A 1 79 ? -0.280 8.222 14.632 1.00 95.44 79 PHE A C 1
ATOM 676 O O . PHE A 1 79 ? 0.697 7.473 14.735 1.00 95.44 79 PHE A O 1
ATOM 683 N N . THR A 1 80 ? -0.319 9.256 13.801 1.00 93.25 80 THR A N 1
ATOM 684 C CA . THR A 1 80 ? 0.816 9.635 12.963 1.00 93.25 80 THR A CA 1
ATOM 685 C C . THR A 1 80 ? 1.192 11.097 13.191 1.00 93.25 80 THR A C 1
ATOM 687 O O . THR A 1 80 ? 0.330 11.970 13.150 1.00 93.25 80 THR A O 1
ATOM 690 N N . PRO A 1 81 ? 2.481 11.411 13.422 1.00 90.69 81 PRO A N 1
ATOM 691 C CA . PRO A 1 81 ? 2.921 12.800 13.524 1.00 90.69 81 PRO A CA 1
ATOM 692 C C . PRO A 1 81 ? 2.995 13.492 12.151 1.00 90.69 81 PRO A C 1
ATOM 694 O O . PRO A 1 81 ? 3.284 14.684 12.078 1.00 90.69 81 PRO A O 1
ATOM 697 N N . PHE A 1 82 ? 2.788 12.756 11.054 1.00 89.00 82 PHE A N 1
ATOM 698 C CA . PHE A 1 82 ? 2.867 13.281 9.697 1.00 89.00 82 PHE A CA 1
ATOM 699 C C . PHE A 1 82 ? 1.491 13.748 9.217 1.00 89.00 82 PHE A C 1
ATOM 701 O O . PHE A 1 82 ? 0.542 12.974 9.210 1.00 89.00 82 PHE A O 1
ATOM 708 N N . SER A 1 83 ? 1.384 14.993 8.752 1.00 83.06 83 SER A N 1
ATOM 709 C CA . SER A 1 83 ? 0.099 15.598 8.360 1.00 83.06 83 SER A CA 1
ATOM 710 C C . SER A 1 83 ? -0.607 14.898 7.194 1.00 83.06 83 SER A C 1
ATOM 712 O O . SER A 1 83 ? -1.824 14.993 7.079 1.00 83.06 83 SER A O 1
ATOM 714 N N . LEU A 1 84 ? 0.141 14.194 6.339 1.00 81.44 84 LEU A N 1
ATOM 715 C CA . LEU A 1 84 ? -0.388 13.370 5.241 1.00 81.44 84 LEU A CA 1
ATOM 716 C C . LEU A 1 84 ? -0.267 11.862 5.536 1.00 81.44 84 LEU A C 1
ATOM 718 O O . LEU A 1 84 ? -0.332 11.032 4.625 1.00 81.44 84 LEU A O 1
ATOM 722 N N . GLY A 1 85 ? -0.004 11.505 6.795 1.00 84.81 85 GLY A N 1
ATOM 723 C CA . GLY A 1 85 ? 0.052 10.126 7.258 1.00 84.81 85 GLY A CA 1
ATOM 724 C C . GLY A 1 85 ? -1.344 9.525 7.393 1.00 84.81 85 GLY A C 1
ATOM 725 O O . GLY A 1 85 ? -2.345 10.235 7.414 1.00 84.81 85 GLY A O 1
ATOM 726 N N . PHE A 1 86 ? -1.397 8.201 7.500 1.00 93.69 86 PHE A N 1
ATOM 727 C CA . PHE A 1 86 ? -2.640 7.467 7.712 1.00 93.69 86 PHE A CA 1
ATOM 728 C C . PHE A 1 86 ? -2.645 6.850 9.107 1.00 93.69 86 PHE A C 1
ATOM 730 O O . PHE A 1 86 ? -1.611 6.401 9.610 1.00 93.69 86 PHE A O 1
ATOM 737 N N . GLU A 1 87 ? -3.824 6.867 9.720 1.00 96.38 87 GLU A N 1
ATOM 738 C CA . GLU A 1 87 ? -4.099 6.296 11.033 1.00 96.38 87 GLU A CA 1
ATOM 739 C C . GLU A 1 87 ? -5.067 5.129 10.878 1.00 96.38 87 GLU A C 1
ATOM 741 O O . GLU A 1 87 ? -6.041 5.197 10.121 1.00 96.38 87 GLU A O 1
ATOM 746 N N . PHE A 1 88 ? -4.803 4.060 11.619 1.00 97.75 88 PHE A N 1
ATOM 747 C CA . PHE A 1 88 ? -5.535 2.806 11.528 1.00 97.75 88 PHE A CA 1
ATOM 748 C C . PHE A 1 88 ? -6.216 2.500 12.857 1.00 97.75 88 PHE A C 1
ATOM 750 O O . PHE A 1 88 ? -5.685 2.811 13.920 1.00 97.75 88 PHE A O 1
ATOM 757 N N . ARG A 1 89 ? -7.400 1.888 12.812 1.00 98.06 89 ARG A N 1
ATOM 758 C CA . ARG A 1 89 ? -8.199 1.529 13.986 1.00 98.06 89 ARG A CA 1
ATOM 759 C C . ARG A 1 89 ? -8.442 0.018 14.011 1.00 98.06 89 ARG A C 1
ATOM 761 O O . ARG A 1 89 ? -8.745 -0.556 12.967 1.00 98.06 89 ARG A O 1
ATOM 768 N N . PRO A 1 90 ? -8.364 -0.632 15.186 1.00 97.69 90 PRO A N 1
ATOM 769 C CA . PRO A 1 90 ? -8.752 -2.033 15.327 1.00 97.69 90 PRO A CA 1
ATOM 770 C C . PRO A 1 90 ? -10.190 -2.282 14.853 1.00 97.69 90 PRO A C 1
ATOM 772 O O . PRO A 1 90 ? -11.065 -1.428 15.029 1.00 97.69 90 PRO A O 1
ATOM 775 N N . GLY A 1 91 ? -10.433 -3.454 14.263 1.00 97.00 91 GLY A N 1
ATOM 776 C CA . GLY A 1 91 ? -11.760 -3.866 13.790 1.00 97.00 91 GLY A CA 1
ATOM 777 C C . GLY A 1 91 ? -12.276 -3.110 12.560 1.00 97.00 91 GLY A C 1
ATOM 778 O O . GLY A 1 91 ? -13.462 -3.203 12.265 1.00 97.00 91 GLY A O 1
ATOM 779 N N . HIS A 1 92 ? -11.422 -2.344 11.875 1.00 97.69 92 HIS A N 1
ATOM 780 C CA . HIS A 1 92 ? -11.761 -1.652 10.632 1.00 97.69 92 HIS A CA 1
ATOM 781 C C . HIS A 1 92 ? -11.037 -2.285 9.444 1.00 97.69 92 HIS A C 1
ATOM 783 O O . HIS A 1 92 ? -9.913 -2.767 9.575 1.00 97.69 92 HIS A O 1
ATOM 789 N N . GLU A 1 93 ? -11.677 -2.229 8.279 1.00 97.44 93 GLU A N 1
ATOM 790 C CA . GLU A 1 93 ? -11.115 -2.686 7.011 1.00 97.44 93 GLU A CA 1
ATOM 791 C C . GLU A 1 93 ? -10.571 -1.508 6.197 1.00 97.44 93 GLU A C 1
ATOM 793 O O . GLU A 1 93 ? -11.132 -0.408 6.193 1.00 97.44 93 GLU A O 1
ATOM 798 N N . TYR A 1 94 ? -9.471 -1.756 5.490 1.00 97.50 94 TYR A N 1
ATOM 799 C CA . TYR A 1 94 ? -8.759 -0.769 4.686 1.00 97.50 94 TYR A CA 1
ATOM 800 C C . TYR A 1 94 ? -8.439 -1.370 3.323 1.00 97.50 94 TYR A C 1
ATOM 802 O O . TYR A 1 94 ? -7.993 -2.514 3.243 1.00 97.50 94 TYR A O 1
ATOM 810 N N . TYR A 1 95 ? -8.658 -0.601 2.257 1.00 97.12 95 TYR A N 1
ATOM 811 C CA . TYR A 1 95 ? -8.639 -1.124 0.895 1.00 97.12 95 TYR A CA 1
ATOM 812 C C . TYR A 1 95 ? -7.583 -0.425 0.048 1.00 97.12 95 TYR A C 1
ATOM 814 O O . TYR A 1 95 ? -7.448 0.802 0.078 1.00 97.12 95 TYR A O 1
ATOM 822 N N . TYR A 1 96 ? -6.864 -1.226 -0.732 1.00 97.44 96 TYR A N 1
ATOM 823 C CA . TYR A 1 96 ? -5.854 -0.773 -1.677 1.00 97.44 96 TYR A CA 1
ATOM 824 C C . TYR A 1 96 ? -6.193 -1.307 -3.068 1.00 97.44 96 TYR A C 1
ATOM 826 O O . TYR A 1 96 ? -6.613 -2.459 -3.185 1.00 97.44 96 TYR A O 1
ATOM 834 N N . ILE A 1 97 ? -6.004 -0.474 -4.095 1.00 96.44 97 ILE A N 1
ATOM 835 C CA . ILE A 1 97 ? -6.111 -0.841 -5.516 1.00 96.44 97 ILE A CA 1
ATOM 836 C C . ILE A 1 97 ? -4.897 -0.360 -6.307 1.00 96.44 97 ILE A C 1
ATOM 838 O O . ILE A 1 97 ? -4.233 0.609 -5.854 1.00 96.44 97 ILE A O 1
#

pLDDT: mean 93.87, std 5.27, range [76.12, 98.31]

Foldseek 3Di:
DPPVLPDDDDDDAFDKDKDWAAADCDCPPVPQDWDWKWKADPVCSVVVHQPPGIDTQGTQPCNHDPVTTDIDMAHAHQDDPDPPHDHHDPPDDIDMD

Organism: NCBI:txid240206

Sequence (97 aa):
RFHRGDYTVEVSINDYLDIYCPHYEEPLPERMERYVLYMVNYEGHASCDHRQRGFKRWECNRPDSPNGPLKFSEKFQLFTPFSLGFEFRPGHEYYYI

Radius of gyration: 14.89 Å; chains: 1; bounding box: 36×30×39 Å

Secondary structure (DSSP, 8-state):
-GGGS-------TT-EEEEEPP--SS--GGG---EEEEEE-HHHHHTT--TTT-EEEEEE--TT-TTSS-EEEEE--S--SSTT-----TT---EE-